Protein AF-A0A964XWR2-F1 (afdb_monomer_lite)

pLDDT: mean 89.96, std 8.05, range [59.31, 98.19]

Foldseek 3Di:
DDDDDDDDKDWAFDDKDFDWQQVVDDVGDPDTDTDIDTDTDMDD

Radius of gyration: 17.58 Å; chains: 1; bounding box: 40×13×45 Å

Secondary structure (DSSP, 8-state):
-PPPP----EEEEEEEEEEEGGGTSTT--SS--EEEEEEEEEE-

Sequence (44 aa):
MSKPESYEVFAIRYATRQGQRRDHFVGGDPHDAVMPMDYFVWLI

Structure (mmCIF, N/CA/C/O backbone):
data_AF-A0A964XWR2-F1
#
_entry.id   AF-A0A964XWR2-F1
#
loop_
_atom_site.group_PDB
_atom_site.id
_atom_site.type_symbol
_atom_site.label_atom_id
_atom_site.label_alt_id
_atom_site.label_comp_id
_atom_site.label_asym_id
_atom_site.label_entity_id
_atom_site.label_seq_id
_atom_site.pdbx_PDB_ins_code
_atom_site.Cartn_x
_atom_site.Cartn_y
_atom_site.Cartn_z
_atom_site.occupancy
_atom_site.B_iso_or_equiv
_atom_site.auth_seq_id
_atom_site.auth_comp_id
_atom_site.auth_asym_id
_atom_site.auth_atom_id
_atom_site.pdbx_PDB_model_num
ATOM 1 N N . MET A 1 1 ? -28.788 8.290 23.174 1.00 59.31 1 MET A N 1
ATOM 2 C CA . MET A 1 1 ? -27.881 7.863 22.085 1.00 59.31 1 MET A CA 1
ATOM 3 C C . MET A 1 1 ? -26.500 7.687 22.692 1.00 59.31 1 MET A C 1
ATOM 5 O O . MET A 1 1 ? -26.078 8.584 23.413 1.00 59.31 1 MET A O 1
ATOM 9 N N . SER A 1 2 ? -25.852 6.535 22.502 1.00 77.50 2 SER A N 1
ATOM 10 C CA . SER A 1 2 ? -24.467 6.324 22.940 1.00 77.50 2 SER A CA 1
ATOM 11 C C . SER A 1 2 ? -23.519 7.173 22.093 1.00 77.50 2 SER A C 1
ATOM 13 O O . SER A 1 2 ? -23.775 7.424 20.914 1.00 77.50 2 SER A O 1
ATOM 15 N N . LYS A 1 3 ? -22.450 7.669 22.716 1.00 78.75 3 LYS A N 1
ATOM 16 C CA . LYS A 1 3 ? -21.417 8.451 22.035 1.00 78.75 3 LYS A CA 1
ATOM 17 C C . LYS A 1 3 ? -20.546 7.491 21.205 1.00 78.75 3 LYS A C 1
ATOM 19 O O . LYS A 1 3 ? -20.277 6.399 21.703 1.00 78.75 3 LYS A O 1
ATOM 24 N N . PRO A 1 4 ? -20.135 7.848 19.975 1.00 81.81 4 PRO A N 1
ATOM 25 C CA . PRO A 1 4 ? -19.227 7.006 19.203 1.00 81.81 4 PRO A CA 1
ATOM 26 C C . PRO A 1 4 ? -17.896 6.850 19.942 1.00 81.81 4 PRO A C 1
ATOM 28 O O . PRO A 1 4 ? -17.416 7.802 20.565 1.00 81.81 4 PRO A O 1
ATOM 31 N N . GLU A 1 5 ? -17.329 5.648 19.882 1.00 89.06 5 GLU A N 1
ATOM 32 C CA . GLU A 1 5 ? -15.985 5.389 20.388 1.00 89.06 5 GLU A CA 1
ATOM 33 C C . GLU A 1 5 ? -14.943 5.960 19.423 1.00 89.06 5 GLU A C 1
ATOM 35 O O . GLU A 1 5 ? -15.118 5.923 18.203 1.00 89.06 5 GLU A O 1
ATOM 40 N N . SER A 1 6 ? -13.871 6.512 19.989 1.00 93.06 6 SER A N 1
ATOM 41 C CA . SER A 1 6 ? -12.740 7.052 19.238 1.00 93.06 6 SER A CA 1
ATOM 42 C C . SER A 1 6 ? -11.562 6.096 19.352 1.00 93.06 6 SER A C 1
ATOM 44 O O . SER A 1 6 ? -11.202 5.705 20.460 1.00 93.06 6 SER A O 1
ATOM 46 N N . TYR A 1 7 ? -10.946 5.786 18.216 1.00 94.25 7 TYR A N 1
ATOM 47 C CA . TYR A 1 7 ? -9.770 4.927 18.111 1.00 94.25 7 TYR A CA 1
ATOM 48 C C . TYR A 1 7 ? -8.609 5.699 17.481 1.00 94.25 7 TYR A C 1
ATOM 50 O O . TYR A 1 7 ? -8.829 6.593 16.656 1.00 94.25 7 TYR A O 1
ATO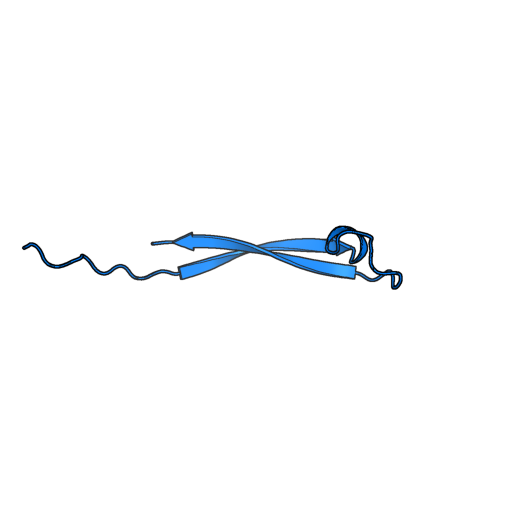M 58 N N . GLU A 1 8 ? -7.381 5.359 17.867 1.00 96.12 8 GLU A N 1
ATOM 59 C CA . GLU A 1 8 ? -6.172 5.864 17.217 1.00 96.12 8 GLU A CA 1
ATOM 60 C C . GLU A 1 8 ? -5.780 4.922 16.082 1.00 96.12 8 GLU A C 1
ATOM 62 O O . GLU A 1 8 ? -5.597 3.729 16.293 1.00 96.12 8 GLU A O 1
ATOM 67 N N . VAL A 1 9 ? -5.630 5.460 14.871 1.00 96.75 9 VAL A N 1
ATOM 68 C CA . VAL A 1 9 ? -5.318 4.653 13.688 1.00 96.75 9 VAL A CA 1
ATOM 69 C C . VAL A 1 9 ? -3.884 4.903 13.241 1.00 96.75 9 VAL A C 1
ATOM 71 O O . VAL A 1 9 ? -3.495 6.043 12.982 1.00 96.75 9 VAL A O 1
ATOM 74 N N . PHE A 1 10 ? -3.117 3.827 13.077 1.00 98.00 10 PHE A N 1
ATOM 75 C CA . PHE A 1 10 ? -1.736 3.862 12.609 1.00 98.00 10 PHE A CA 1
ATOM 76 C C . PHE A 1 10 ? -1.588 3.124 11.278 1.00 98.00 10 PHE A C 1
ATOM 78 O O . PHE A 1 10 ? -2.051 1.994 11.117 1.00 98.00 10 PHE A O 1
ATOM 85 N N . ALA A 1 11 ? -0.874 3.747 10.339 1.00 98.19 11 ALA A N 1
ATOM 86 C CA . ALA A 1 11 ? -0.383 3.095 9.130 1.00 98.19 11 ALA A CA 1
ATOM 87 C C . ALA A 1 11 ? 1.061 2.638 9.364 1.00 98.19 11 ALA A C 1
ATOM 89 O O . ALA A 1 11 ? 1.986 3.451 9.379 1.00 98.19 11 ALA A O 1
ATOM 90 N N . ILE A 1 12 ? 1.270 1.338 9.544 1.00 98.06 12 ILE A N 1
ATOM 91 C CA . ILE A 1 12 ? 2.597 0.777 9.800 1.00 98.06 12 ILE A CA 1
ATOM 92 C C . ILE A 1 12 ? 3.150 0.230 8.489 1.00 98.06 12 ILE A C 1
ATOM 94 O O . ILE A 1 12 ? 2.570 -0.689 7.908 1.00 98.06 12 ILE A O 1
ATOM 98 N N . ARG A 1 13 ? 4.277 0.773 8.010 1.00 97.94 13 ARG A N 1
ATOM 99 C CA . ARG A 1 13 ? 4.950 0.234 6.820 1.00 97.94 13 ARG A CA 1
ATOM 100 C C . ARG A 1 13 ? 5.515 -1.147 7.141 1.00 97.94 13 ARG A C 1
ATOM 102 O O . ARG A 1 13 ? 6.418 -1.274 7.961 1.00 97.94 13 ARG A O 1
ATOM 109 N N . TYR A 1 14 ? 4.990 -2.159 6.468 1.00 97.81 14 TYR A N 1
ATOM 110 C CA . TYR A 1 14 ? 5.343 -3.560 6.667 1.00 97.81 14 TYR A CA 1
ATOM 111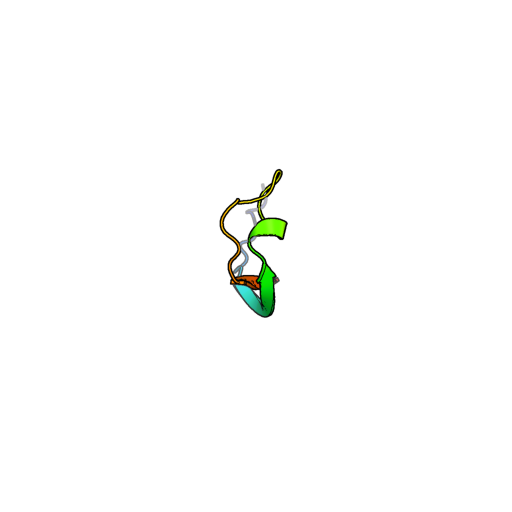 C C . TYR A 1 14 ? 6.480 -4.007 5.748 1.00 97.81 14 TYR A C 1
ATOM 113 O O . TYR A 1 14 ? 7.409 -4.679 6.187 1.00 97.81 14 TYR A O 1
ATOM 121 N N . ALA A 1 15 ? 6.420 -3.630 4.471 1.00 97.44 15 ALA A N 1
ATOM 122 C CA . ALA A 1 15 ? 7.392 -4.063 3.477 1.00 97.44 15 ALA A CA 1
ATOM 123 C C . ALA A 1 15 ? 7.510 -3.058 2.331 1.00 97.44 15 ALA A C 1
ATOM 125 O O . ALA A 1 15 ? 6.579 -2.304 2.058 1.00 97.44 15 ALA A O 1
ATOM 126 N N . THR A 1 16 ? 8.629 -3.127 1.615 1.00 96.94 16 THR A N 1
ATOM 127 C CA . THR A 1 16 ? 8.840 -2.460 0.326 1.00 96.94 16 THR A CA 1
ATOM 128 C C . THR A 1 16 ? 9.203 -3.534 -0.692 1.00 96.94 16 THR A C 1
ATOM 130 O O . THR A 1 16 ? 10.092 -4.349 -0.439 1.00 96.94 16 THR A O 1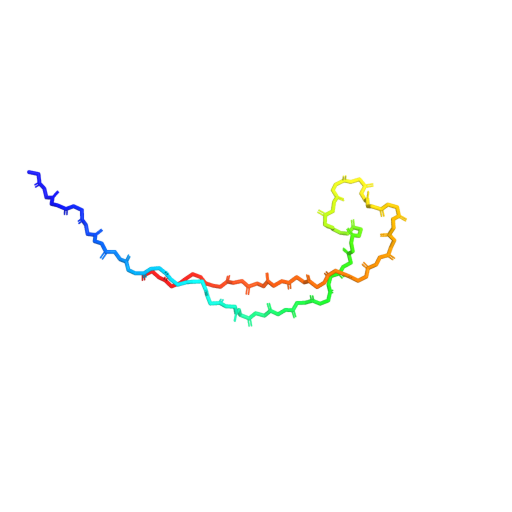
ATOM 133 N N . ARG A 1 17 ? 8.549 -3.537 -1.855 1.00 94.06 17 ARG A N 1
ATOM 134 C CA . ARG A 1 17 ? 8.979 -4.341 -3.006 1.00 94.06 17 ARG A C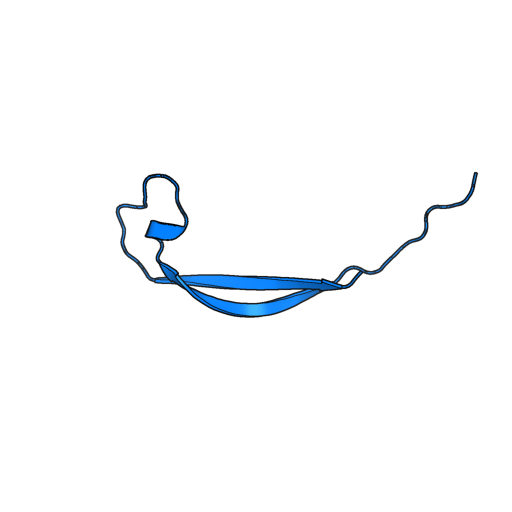A 1
ATOM 135 C C . ARG A 1 17 ? 9.574 -3.461 -4.098 1.00 94.06 17 ARG A C 1
ATOM 137 O O . ARG A 1 17 ? 9.152 -2.321 -4.279 1.00 94.06 17 ARG A O 1
ATOM 144 N N . GLN A 1 18 ? 10.482 -4.027 -4.886 1.00 92.19 18 GLN A N 1
ATOM 145 C CA . GLN A 1 18 ? 10.895 -3.438 -6.159 1.00 92.19 18 GLN A CA 1
ATOM 146 C C . GLN A 1 18 ? 9.786 -3.688 -7.190 1.00 92.19 18 GLN A C 1
ATOM 148 O O . GLN A 1 18 ? 9.624 -4.810 -7.665 1.00 92.19 18 GLN A O 1
ATOM 153 N N . GLY A 1 19 ? 8.968 -2.670 -7.462 1.00 90.00 19 GLY A N 1
ATOM 154 C CA . GLY A 1 19 ? 7.942 -2.710 -8.503 1.00 90.00 19 GLY A CA 1
ATOM 155 C C . GLY A 1 19 ? 8.471 -2.177 -9.832 1.00 90.00 19 GLY A C 1
ATOM 156 O O . GLY A 1 19 ? 9.485 -1.474 -9.875 1.00 90.00 19 GLY A O 1
ATOM 157 N N . GLN A 1 20 ? 7.776 -2.494 -10.921 1.00 88.19 20 GLN A N 1
ATOM 158 C CA . GLN A 1 20 ? 8.029 -1.883 -12.221 1.00 88.19 20 GLN A CA 1
ATOM 159 C C . GLN A 1 20 ? 6.884 -0.955 -12.587 1.00 88.19 20 GLN A C 1
ATOM 161 O O . GLN A 1 20 ? 5.714 -1.251 -12.356 1.00 88.19 20 GLN A O 1
ATOM 166 N N . ARG A 1 21 ? 7.229 0.177 -13.198 1.00 87.88 21 ARG A N 1
ATOM 167 C CA . ARG A 1 21 ? 6.264 1.211 -13.569 1.00 87.88 21 ARG A CA 1
ATOM 168 C C . ARG A 1 21 ? 5.166 0.698 -14.505 1.00 87.88 21 ARG A C 1
ATOM 170 O O . ARG A 1 21 ? 4.013 1.095 -14.357 1.00 87.88 21 ARG A O 1
ATOM 177 N N . ARG A 1 22 ? 5.500 -0.245 -15.395 1.00 86.56 22 ARG A N 1
ATOM 178 C CA . ARG A 1 22 ? 4.550 -0.898 -16.311 1.00 86.56 22 ARG A CA 1
ATOM 179 C C . ARG A 1 22 ? 3.400 -1.617 -15.592 1.00 86.56 22 ARG A C 1
ATOM 181 O O . ARG A 1 22 ? 2.310 -1.692 -16.140 1.00 86.56 22 ARG A O 1
ATOM 188 N N . ASP A 1 23 ? 3.638 -2.108 -14.374 1.00 87.19 23 ASP A N 1
ATOM 189 C CA . ASP A 1 23 ? 2.672 -2.913 -13.615 1.00 87.19 23 ASP A CA 1
ATOM 190 C C . ASP A 1 23 ? 1.685 -2.051 -12.814 1.00 87.19 23 ASP A C 1
ATOM 192 O O . ASP A 1 23 ? 0.733 -2.568 -12.233 1.00 87.19 23 ASP A O 1
ATOM 196 N N . HIS A 1 24 ? 1.926 -0.739 -12.729 1.00 87.94 24 HIS A N 1
ATOM 197 C CA . HIS A 1 24 ? 1.155 0.172 -11.879 1.00 87.94 24 HIS A CA 1
ATOM 198 C C . HIS A 1 24 ? 0.119 1.001 -12.650 1.00 87.94 24 HIS A C 1
ATOM 200 O O . HIS A 1 24 ? -0.812 1.526 -12.041 1.00 87.94 24 HIS A O 1
ATOM 206 N N . PHE A 1 25 ? 0.248 1.109 -13.975 1.00 86.19 25 PHE A N 1
ATOM 207 C CA . PHE A 1 25 ? -0.679 1.856 -14.826 1.00 86.19 25 PHE A CA 1
ATOM 208 C C . PHE A 1 25 ? -1.409 0.913 -15.779 1.00 86.19 25 PHE A C 1
ATOM 210 O O . PHE A 1 25 ? -0.790 0.133 -16.501 1.00 86.19 25 PHE A O 1
ATOM 217 N N . VAL A 1 26 ? -2.739 1.007 -15.821 1.00 85.19 26 VAL A N 1
ATOM 218 C CA . VAL A 1 26 ? -3.550 0.266 -16.796 1.00 85.19 26 VAL A CA 1
ATOM 219 C C . VAL A 1 26 ? -3.218 0.783 -18.198 1.00 85.19 26 VAL A C 1
ATOM 221 O O . VAL A 1 26 ? -3.376 1.969 -18.470 1.00 85.19 26 VAL A O 1
ATOM 224 N N . GLY A 1 27 ? -2.743 -0.103 -19.076 1.00 83.88 27 GLY A N 1
ATOM 225 C CA . GLY A 1 27 ? -2.231 0.255 -20.407 1.00 83.88 27 GLY A CA 1
ATOM 226 C C . GLY A 1 27 ? -0.713 0.472 -20.473 1.00 83.88 27 GLY A C 1
ATOM 227 O O . GLY A 1 27 ? -0.177 0.590 -21.571 1.00 83.88 27 GLY A O 1
ATOM 228 N N . GLY A 1 28 ? -0.022 0.440 -19.328 1.00 80.00 28 GLY A N 1
ATOM 229 C CA . GLY A 1 28 ? 1.423 0.629 -19.220 1.00 80.00 28 GLY A CA 1
ATOM 230 C C . GLY A 1 28 ? 1.860 2.091 -19.355 1.00 80.00 28 GLY A C 1
ATOM 231 O O . GLY A 1 28 ? 1.205 2.910 -19.994 1.00 80.00 28 GLY A O 1
ATOM 232 N N . ASP A 1 29 ? 2.996 2.424 -18.743 1.00 81.06 29 ASP A N 1
ATOM 233 C CA . ASP A 1 29 ? 3.727 3.658 -19.039 1.00 81.06 29 ASP A CA 1
ATOM 234 C C . ASP A 1 29 ? 4.835 3.319 -20.054 1.00 81.06 29 ASP A C 1
ATOM 236 O O . ASP A 1 29 ? 5.591 2.376 -19.800 1.00 81.06 29 ASP A O 1
ATOM 240 N N . PRO A 1 30 ? 4.958 4.034 -21.189 1.00 78.00 30 PRO A N 1
ATOM 241 C CA . PRO A 1 30 ? 6.024 3.803 -22.169 1.00 78.00 30 PRO A CA 1
ATOM 242 C C . PRO A 1 30 ? 7.440 4.003 -21.606 1.00 78.00 30 PRO A C 1
ATOM 244 O O . PRO A 1 30 ? 8.409 3.557 -22.220 1.00 78.00 30 PRO A O 1
ATOM 247 N N . HIS A 1 31 ? 7.575 4.652 -20.449 1.00 82.38 31 HIS A N 1
ATOM 248 C CA . HIS A 1 31 ? 8.846 4.801 -19.755 1.00 82.38 31 HIS A CA 1
ATOM 249 C C . HIS A 1 31 ? 9.048 3.642 -18.771 1.00 82.38 31 HIS A C 1
ATOM 251 O O . HIS A 1 31 ? 8.423 3.589 -17.707 1.00 82.38 31 HIS A O 1
ATOM 257 N N . ASP A 1 32 ? 9.952 2.720 -19.117 1.00 80.44 32 ASP A N 1
ATOM 258 C CA . ASP A 1 32 ? 10.327 1.615 -18.236 1.00 80.44 32 ASP A CA 1
ATOM 259 C C . ASP A 1 32 ? 11.290 2.111 -17.150 1.00 80.44 32 ASP A C 1
ATOM 261 O O . ASP A 1 32 ? 12.373 2.627 -17.430 1.00 80.44 32 ASP A O 1
ATOM 265 N N . ALA A 1 33 ? 10.867 1.993 -15.895 1.00 86.00 33 ALA A N 1
ATOM 266 C CA . ALA A 1 33 ? 11.649 2.398 -14.738 1.00 86.00 33 ALA A CA 1
ATOM 267 C C . ALA A 1 33 ? 11.233 1.600 -13.500 1.00 86.00 33 ALA A C 1
ATOM 269 O O . ALA A 1 33 ? 10.077 1.183 -13.349 1.00 86.00 33 ALA A O 1
ATOM 270 N N . VAL A 1 34 ? 12.182 1.434 -12.580 1.00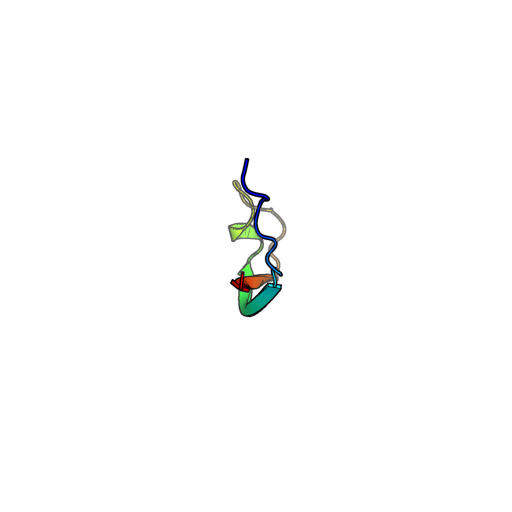 89.62 34 VAL A N 1
ATOM 271 C CA . VAL A 1 34 ? 11.910 0.875 -11.255 1.00 89.62 34 VAL A CA 1
ATOM 272 C C . VAL A 1 34 ? 11.025 1.852 -10.483 1.00 89.62 34 VAL A C 1
ATOM 274 O O . VAL A 1 34 ? 11.325 3.042 -10.386 1.00 89.62 34 VAL A O 1
ATOM 277 N N . MET A 1 35 ? 9.933 1.342 -9.924 1.00 91.25 35 MET A N 1
ATOM 278 C CA 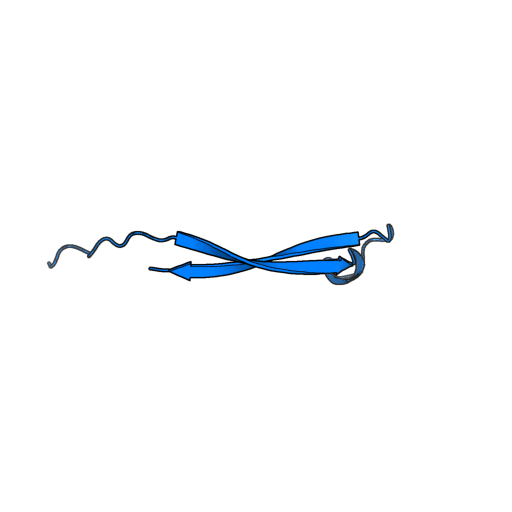. MET A 1 35 ? 9.021 2.081 -9.059 1.00 91.25 35 MET A CA 1
ATOM 279 C C . MET A 1 35 ? 8.783 1.253 -7.792 1.00 91.25 35 MET A C 1
ATOM 281 O O . MET A 1 35 ? 7.942 0.351 -7.802 1.00 91.25 35 MET A O 1
ATOM 285 N N . PRO A 1 36 ? 9.531 1.508 -6.705 1.00 94.00 36 PRO A N 1
ATOM 286 C CA . PRO A 1 36 ? 9.330 0.812 -5.441 1.00 94.00 36 PRO A CA 1
ATOM 287 C C . PRO A 1 36 ? 7.904 1.002 -4.919 1.00 94.00 36 PRO A C 1
ATOM 289 O O . PRO A 1 36 ? 7.306 2.061 -5.107 1.00 94.00 36 PRO A O 1
ATOM 292 N N . MET A 1 37 ? 7.364 -0.023 -4.262 1.00 95.19 37 MET A N 1
ATOM 293 C CA . MET A 1 37 ? 6.009 0.004 -3.718 1.00 95.19 37 MET A CA 1
ATOM 294 C C . MET A 1 37 ? 6.008 -0.450 -2.263 1.00 95.19 37 MET A C 1
ATOM 296 O O . MET A 1 37 ? 6.514 -1.530 -1.948 1.00 95.19 37 MET A O 1
ATOM 300 N N . ASP A 1 38 ? 5.422 0.377 -1.403 1.00 96.56 38 ASP A N 1
ATOM 301 C CA . ASP A 1 38 ? 5.302 0.129 0.029 1.00 96.56 38 ASP A CA 1
ATOM 302 C C . ASP A 1 38 ? 3.960 -0.536 0.363 1.00 96.56 38 ASP A C 1
ATOM 304 O O . ASP A 1 38 ? 2.909 -0.171 -0.164 1.00 96.56 38 ASP A O 1
ATOM 308 N N . TYR A 1 39 ? 4.003 -1.501 1.275 1.00 96.88 39 TYR A N 1
ATOM 309 C CA . TYR A 1 39 ? 2.846 -2.178 1.846 1.00 96.88 39 TYR A CA 1
ATOM 310 C C . TYR A 1 39 ? 2.670 -1.745 3.295 1.00 96.88 39 TYR A C 1
ATOM 312 O O . TYR A 1 39 ? 3.639 -1.707 4.058 1.00 96.88 39 TYR A O 1
ATOM 320 N N . PHE A 1 40 ? 1.428 -1.468 3.684 1.00 98.19 40 PHE A N 1
ATOM 321 C CA . PHE A 1 40 ? 1.079 -1.012 5.024 1.00 98.19 40 PHE A CA 1
ATOM 322 C C . PHE A 1 40 ? 0.080 -1.955 5.684 1.00 98.19 40 PHE A C 1
ATOM 324 O O . PHE A 1 40 ? -0.780 -2.532 5.018 1.00 98.19 40 PHE A O 1
ATOM 331 N N . VAL A 1 41 ? 0.191 -2.074 7.004 1.00 98.06 41 VAL A N 1
ATOM 332 C CA . VAL A 1 41 ? -0.806 -2.704 7.870 1.00 98.06 41 VAL A CA 1
ATOM 333 C C . VAL A 1 41 ? -1.450 -1.612 8.718 1.00 98.06 41 VAL A C 1
ATOM 335 O O . VAL A 1 41 ? -0.758 -0.727 9.225 1.00 98.06 41 VAL A O 1
ATOM 338 N N . TRP A 1 42 ? -2.773 -1.676 8.853 1.00 98.12 42 TRP A N 1
ATOM 339 C CA . TRP A 1 42 ? -3.548 -0.763 9.686 1.00 98.12 42 TRP A CA 1
ATOM 340 C C . TRP A 1 42 ? -3.686 -1.334 11.096 1.00 98.12 42 TRP A C 1
ATOM 342 O O . TRP A 1 42 ? -4.150 -2.462 11.260 1.00 98.12 42 TRP A O 1
ATOM 352 N N . LEU A 1 43 ? -3.295 -0.546 12.093 1.00 97.25 43 LEU A N 1
ATOM 353 C CA . LEU A 1 43 ? -3.624 -0.769 13.499 1.00 97.25 43 LEU A CA 1
ATOM 354 C C . LEU A 1 43 ? -4.697 0.252 13.880 1.00 97.25 43 LEU A C 1
ATOM 356 O O . LEU A 1 43 ? -4.521 1.434 13.593 1.00 97.25 43 LEU A O 1
ATOM 360 N N . ILE A 1 44 ? -5.800 -0.219 14.457 1.00 95.00 44 ILE A N 1
ATOM 361 C CA . ILE A 1 44 ? -6.979 0.561 14.861 1.00 95.00 44 ILE A CA 1
ATOM 362 C C . ILE A 1 44 ? -7.212 0.300 16.346 1.00 95.00 44 ILE A C 1
ATOM 364 O O . ILE A 1 44 ? -7.012 -0.873 16.744 1.00 95.00 44 ILE A O 1
#